Protein AF-A0A3D3LBK2-F1 (afdb_monomer_lite)

Foldseek 3Di:
DPPVCVVVPVVLVVDDPVSNVVVVV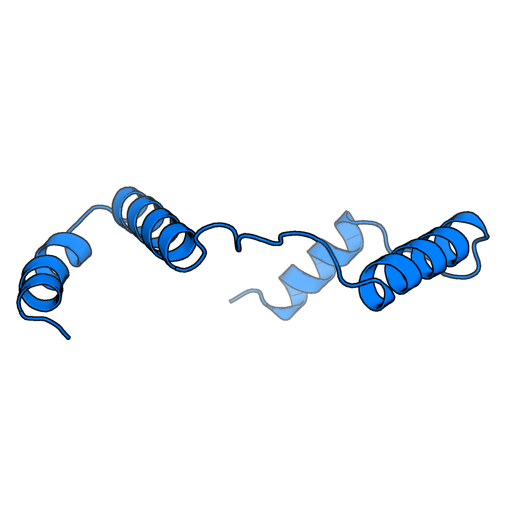VVVVVVCPPPPDPDDDPVRVVVVVVVVVCVVVVVDDDDDPVRVVVVVCVVPVD

Structure (mmCIF, N/CA/C/O backbone):
data_AF-A0A3D3LBK2-F1
#
_entry.id   AF-A0A3D3LBK2-F1
#
loop_
_atom_site.group_PDB
_atom_site.id
_atom_site.type_symbol
_atom_site.label_atom_id
_atom_site.label_alt_id
_atom_site.label_comp_id
_atom_site.label_asym_id
_atom_site.label_entity_id
_atom_site.label_seq_id
_atom_site.pdbx_PDB_ins_code
_atom_site.Cartn_x
_atom_site.Cartn_y
_atom_site.Cartn_z
_atom_site.occupancy
_atom_site.B_iso_or_equiv
_atom_site.auth_seq_id
_atom_site.auth_comp_id
_atom_site.auth_asym_id
_atom_site.auth_atom_id
_atom_site.pdbx_PDB_model_num
ATOM 1 N N . MET A 1 1 ? -1.318 5.100 25.016 1.00 67.62 1 MET A N 1
ATOM 2 C CA . MET A 1 1 ? -2.085 5.842 23.991 1.00 67.62 1 MET A CA 1
ATOM 3 C C . MET A 1 1 ? -2.479 7.188 24.590 1.00 67.62 1 MET A C 1
ATOM 5 O O . MET A 1 1 ? -2.327 7.353 25.792 1.00 67.62 1 MET A O 1
ATOM 9 N N . SER A 1 2 ? -2.904 8.178 23.798 1.00 93.50 2 SER A N 1
ATOM 10 C CA . SER A 1 2 ? -3.514 9.382 24.387 1.00 93.50 2 SER A CA 1
ATOM 11 C C . SER A 1 2 ? -4.909 9.044 24.922 1.00 93.50 2 SER A C 1
ATOM 13 O O . SER A 1 2 ? -5.547 8.119 24.419 1.00 93.50 2 SER A O 1
ATOM 15 N N . THR A 1 3 ? -5.414 9.819 25.885 1.00 93.19 3 THR A N 1
ATOM 16 C CA . THR A 1 3 ? -6.786 9.665 26.404 1.00 93.19 3 THR A CA 1
ATOM 17 C C . THR A 1 3 ? -7.824 9.692 25.278 1.00 93.19 3 THR A C 1
ATOM 19 O O . THR A 1 3 ? -8.773 8.915 25.282 1.00 93.19 3 THR A O 1
ATOM 22 N N . THR A 1 4 ? -7.608 10.531 24.262 1.00 95.19 4 THR A N 1
ATOM 23 C CA . THR A 1 4 ? -8.453 10.589 23.064 1.00 95.19 4 THR A CA 1
ATOM 24 C C . THR A 1 4 ? -8.396 9.295 22.253 1.00 95.19 4 THR A C 1
ATOM 26 O O . THR A 1 4 ? -9.435 8.773 21.865 1.00 95.19 4 THR A O 1
ATOM 29 N N . ALA A 1 5 ? -7.202 8.746 22.013 1.00 93.50 5 ALA A N 1
ATOM 30 C CA . ALA A 1 5 ? -7.057 7.498 21.266 1.00 93.50 5 ALA A CA 1
ATOM 31 C C . ALA A 1 5 ? -7.692 6.308 22.009 1.00 93.50 5 ALA A C 1
ATOM 33 O O . ALA A 1 5 ? -8.306 5.451 21.380 1.00 93.50 5 ALA A O 1
ATOM 34 N N . GLU A 1 6 ? -7.597 6.271 23.341 1.00 95.06 6 GLU A N 1
ATOM 35 C CA . GLU A 1 6 ? -8.237 5.239 24.171 1.00 95.06 6 GLU A CA 1
ATOM 36 C C . GLU A 1 6 ? -9.765 5.338 24.122 1.00 95.06 6 GLU A C 1
ATOM 38 O O . GLU A 1 6 ? -10.439 4.324 23.947 1.00 95.06 6 GLU A O 1
ATOM 43 N N . ALA A 1 7 ? -10.311 6.557 24.182 1.00 96.12 7 ALA A N 1
ATOM 44 C CA . ALA A 1 7 ? -11.749 6.794 24.071 1.00 96.12 7 ALA A CA 1
ATOM 45 C C . ALA A 1 7 ? -12.322 6.420 22.690 1.00 96.12 7 ALA A C 1
ATOM 47 O O . ALA A 1 7 ? -13.481 6.018 22.595 1.00 96.12 7 ALA A O 1
ATOM 48 N N . LEU A 1 8 ? -11.522 6.530 21.623 1.00 95.94 8 LEU A N 1
ATOM 49 C CA . LEU A 1 8 ? -11.936 6.202 20.255 1.00 95.94 8 LEU A CA 1
ATOM 50 C C . LEU A 1 8 ? -11.785 4.715 19.907 1.00 95.94 8 LEU A C 1
ATOM 52 O O . LEU A 1 8 ? -12.475 4.230 19.014 1.00 95.94 8 LEU A O 1
ATOM 56 N N . LEU A 1 9 ? -10.924 3.967 20.600 1.00 95.75 9 LEU A N 1
ATOM 57 C CA . LEU A 1 9 ? -10.612 2.587 20.221 1.00 95.75 9 LEU A CA 1
ATOM 58 C C . LEU A 1 9 ? -11.833 1.656 20.295 1.00 95.75 9 LEU A C 1
ATOM 60 O O . LEU A 1 9 ? -12.132 0.953 19.333 1.00 95.75 9 LEU A O 1
ATOM 64 N N . ALA A 1 10 ? -12.554 1.662 21.418 1.00 96.19 10 ALA A N 1
ATOM 65 C CA . ALA A 1 10 ? -13.728 0.809 21.609 1.00 96.19 10 ALA A CA 1
ATOM 66 C C . ALA A 1 10 ? -14.837 1.040 20.555 1.00 96.19 10 ALA A C 1
ATOM 68 O O . ALA A 1 10 ? -15.280 0.056 19.957 1.00 96.19 10 ALA A O 1
ATOM 69 N N . PRO A 1 11 ? -15.276 2.284 20.266 1.00 97.06 11 PRO A N 1
ATOM 70 C CA . PRO A 1 11 ? -16.278 2.513 19.229 1.00 97.06 11 PRO A CA 1
ATOM 71 C C . PRO A 1 11 ? -15.773 2.174 17.820 1.00 97.06 11 PRO A C 1
ATOM 73 O O . PRO A 1 11 ? -16.541 1.615 17.045 1.00 97.06 11 PRO A O 1
ATOM 76 N N . LEU A 1 12 ? -14.497 2.427 17.492 1.00 97.50 12 LEU A N 1
ATOM 77 C CA . LEU A 1 12 ? -13.927 2.058 16.188 1.00 97.50 12 LEU A CA 1
ATOM 78 C C . LEU A 1 12 ? -13.946 0.544 15.955 1.00 97.50 12 LEU A C 1
ATOM 80 O O . LEU A 1 12 ? -14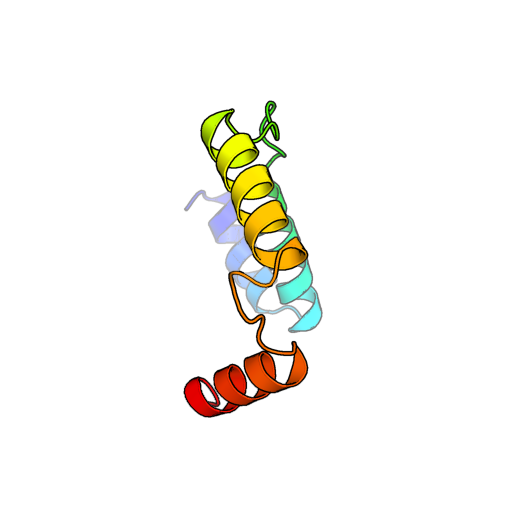.292 0.087 14.869 1.00 97.50 12 LEU A O 1
ATOM 84 N N . LEU A 1 13 ? -13.621 -0.252 16.976 1.00 96.62 13 LEU A N 1
ATOM 85 C CA . LEU A 1 13 ? -13.630 -1.712 16.865 1.00 96.62 13 LEU A CA 1
ATOM 86 C C . LEU A 1 13 ? -15.043 -2.297 16.717 1.00 96.62 13 LEU A C 1
ATOM 88 O O . LEU A 1 13 ? -15.181 -3.386 16.157 1.00 96.62 13 LEU A O 1
ATOM 92 N N . ALA A 1 14 ? -16.077 -1.584 17.169 1.00 97.69 14 ALA A N 1
ATOM 93 C CA . ALA A 1 14 ? -17.477 -1.992 17.044 1.00 97.69 14 ALA A CA 1
ATOM 94 C C . ALA A 1 14 ? -18.097 -1.686 15.666 1.00 97.69 14 ALA A C 1
ATOM 96 O O . ALA A 1 14 ? -19.207 -2.142 15.389 1.00 97.69 14 ALA A O 1
ATOM 97 N N . LEU A 1 15 ? -17.409 -0.923 14.808 1.00 97.62 15 LEU A N 1
ATOM 98 C CA . LEU A 1 15 ? -17.890 -0.607 13.465 1.00 97.62 15 LEU A CA 1
ATOM 99 C 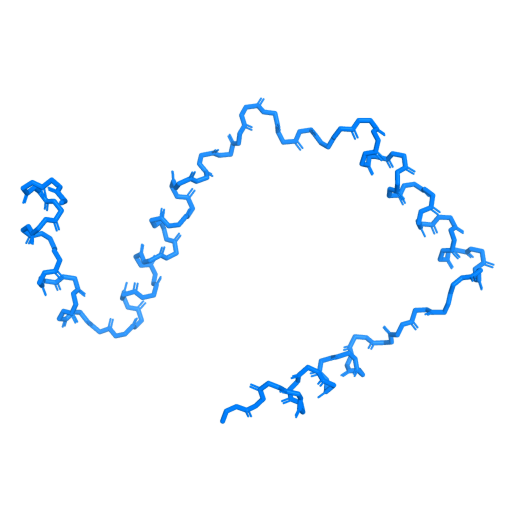C . LEU A 1 15 ? -17.909 -1.844 12.548 1.00 97.62 15 LEU A C 1
ATOM 101 O O . LEU A 1 15 ? -17.133 -2.787 12.758 1.00 97.62 15 LEU A O 1
ATOM 105 N N . PRO A 1 16 ? -18.748 -1.827 11.493 1.00 98.44 16 PRO A N 1
ATOM 106 C CA . PRO A 1 16 ? -18.665 -2.787 10.400 1.00 98.44 16 PRO A CA 1
ATOM 107 C C . PRO A 1 16 ? -17.253 -2.862 9.812 1.00 98.44 16 PRO A C 1
ATOM 109 O O . PRO A 1 16 ? -16.527 -1.871 9.755 1.00 98.44 16 PRO A O 1
ATOM 112 N N . GLU A 1 17 ? -16.870 -4.044 9.332 1.00 96.12 17 GLU A N 1
ATOM 113 C CA .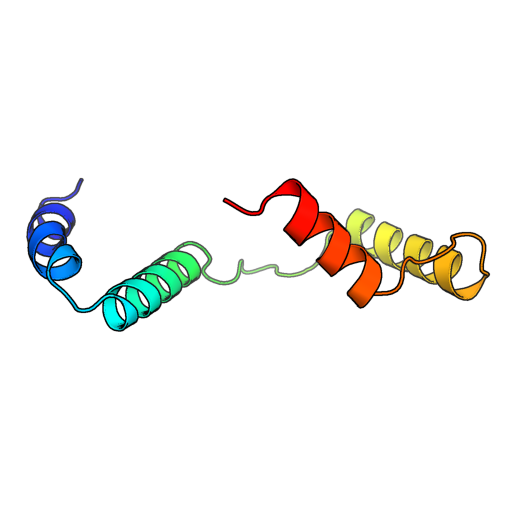 GLU A 1 17 ? -15.521 -4.304 8.818 1.00 96.12 17 GLU A CA 1
ATOM 114 C C . GLU A 1 17 ? -15.085 -3.308 7.736 1.00 96.12 17 GLU A C 1
ATOM 116 O O . GLU A 1 17 ? -13.978 -2.781 7.809 1.00 96.12 17 GLU A O 1
ATOM 121 N N . GLN A 1 18 ? -15.972 -2.999 6.788 1.00 96.69 18 GLN A N 1
ATOM 122 C CA . GLN A 1 18 ? -15.688 -2.073 5.693 1.00 96.69 18 GLN A CA 1
ATOM 123 C C . GLN A 1 18 ? -15.357 -0.656 6.189 1.00 96.69 18 GLN A C 1
ATOM 125 O O . GLN A 1 18 ? -14.422 -0.032 5.688 1.00 96.69 18 GLN A O 1
ATOM 130 N N . ASP A 1 19 ? -16.065 -0.173 7.212 1.00 97.75 19 ASP A N 1
ATOM 131 C CA . ASP A 1 19 ? -15.806 1.143 7.801 1.00 97.75 19 ASP A CA 1
ATOM 132 C C . ASP A 1 19 ? -14.480 1.150 8.567 1.00 97.75 19 ASP A C 1
ATOM 134 O O . ASP A 1 19 ? -13.717 2.114 8.486 1.00 97.75 19 ASP A O 1
ATOM 138 N N . ARG A 1 20 ? -14.160 0.052 9.268 1.00 97.81 20 ARG A N 1
ATOM 139 C CA . ARG A 1 20 ? -12.867 -0.094 9.955 1.00 97.81 20 ARG A CA 1
ATOM 140 C C . ARG A 1 20 ? -11.700 -0.076 8.976 1.00 97.81 20 ARG A C 1
ATOM 142 O O . ARG A 1 20 ? -10.709 0.585 9.265 1.00 97.81 20 ARG A O 1
ATOM 149 N N . LEU A 1 21 ? -11.819 -0.769 7.841 1.00 96.94 21 LEU A N 1
ATOM 150 C CA . LEU A 1 21 ? -10.793 -0.784 6.795 1.00 96.94 21 LEU A CA 1
ATOM 151 C C . LEU A 1 21 ? -10.573 0.616 6.218 1.00 96.94 21 LEU A C 1
ATOM 153 O O . LEU A 1 21 ? -9.452 1.106 6.231 1.00 96.94 21 LEU A O 1
ATOM 157 N N . MET A 1 22 ? -11.648 1.308 5.833 1.00 96.75 22 MET A N 1
ATOM 158 C CA . MET A 1 22 ? -11.560 2.675 5.313 1.00 96.75 22 MET A CA 1
ATOM 159 C C . MET A 1 22 ? -10.890 3.638 6.309 1.00 96.75 22 MET A C 1
ATOM 161 O O . MET A 1 22 ? -10.077 4.477 5.921 1.00 96.75 22 MET A O 1
ATOM 165 N N . ILE A 1 23 ? -11.232 3.546 7.598 1.00 96.62 23 ILE A N 1
ATOM 166 C CA . ILE A 1 23 ? -10.623 4.389 8.636 1.00 96.62 23 ILE A CA 1
ATOM 167 C C . ILE A 1 23 ? -9.153 4.017 8.848 1.00 96.62 23 ILE A C 1
ATOM 169 O O . ILE A 1 23 ? -8.324 4.913 8.996 1.00 96.62 23 ILE A O 1
ATOM 173 N N . ALA A 1 24 ? -8.819 2.724 8.854 1.00 94.94 24 ALA A N 1
ATOM 174 C CA . ALA A 1 24 ? -7.441 2.260 8.970 1.00 94.94 24 ALA A CA 1
ATOM 175 C C . ALA A 1 24 ? -6.579 2.767 7.807 1.00 94.94 24 ALA A C 1
ATOM 177 O O . ALA A 1 24 ? -5.492 3.280 8.061 1.00 94.94 24 ALA A O 1
ATOM 178 N N . ASP A 1 25 ? -7.089 2.714 6.575 1.00 92.44 25 ASP A N 1
ATOM 179 C CA . ASP A 1 25 ? -6.411 3.245 5.389 1.00 92.44 25 ASP A CA 1
ATOM 180 C C . ASP A 1 25 ? -6.173 4.750 5.521 1.00 92.44 25 ASP A C 1
ATOM 182 O O . ASP A 1 25 ? -5.046 5.211 5.379 1.00 92.44 25 ASP A O 1
ATOM 186 N N . ARG A 1 26 ? -7.195 5.526 5.904 1.00 91.69 26 ARG A N 1
ATOM 187 C CA . ARG A 1 26 ? -7.053 6.979 6.110 1.00 91.69 26 ARG A CA 1
ATOM 188 C C . ARG A 1 26 ? -6.070 7.334 7.220 1.00 91.69 26 ARG A C 1
ATOM 190 O O . ARG A 1 26 ? -5.327 8.305 7.097 1.00 91.69 26 ARG A O 1
ATOM 197 N N . LEU A 1 27 ? -6.067 6.572 8.312 1.00 92.25 27 LEU A N 1
ATOM 198 C CA . LEU A 1 27 ? -5.084 6.744 9.376 1.00 92.25 27 LEU A CA 1
ATOM 199 C C . LEU A 1 27 ? -3.683 6.408 8.867 1.00 92.25 27 LEU A C 1
ATOM 201 O O . LEU A 1 27 ? -2.759 7.166 9.141 1.00 92.25 27 LEU A O 1
ATOM 205 N N . HIS A 1 28 ? -3.526 5.329 8.102 1.00 87.94 28 HIS A N 1
ATOM 206 C CA . HIS A 1 28 ? -2.250 4.944 7.510 1.00 87.94 28 HIS A CA 1
ATOM 207 C C . HIS A 1 28 ? -1.730 6.009 6.535 1.00 87.94 28 HIS A C 1
ATOM 209 O O . HIS A 1 28 ? -0.589 6.442 6.673 1.00 87.94 28 HIS A O 1
ATOM 215 N N . GLU A 1 29 ? -2.581 6.509 5.639 1.00 83.81 29 GLU A N 1
ATOM 216 C CA . GLU A 1 29 ? -2.284 7.639 4.752 1.00 83.81 29 GLU A CA 1
ATOM 217 C C . GLU A 1 29 ? -1.864 8.882 5.546 1.00 83.81 29 GLU A C 1
ATOM 219 O O . GLU A 1 29 ? -0.911 9.545 5.169 1.00 83.81 29 GLU A O 1
ATOM 224 N N . SER A 1 30 ? -2.496 9.177 6.689 1.00 84.38 30 SER A N 1
ATOM 225 C CA . SER A 1 30 ? -2.135 10.344 7.514 1.00 84.38 30 SER A CA 1
ATOM 226 C C . SER A 1 30 ? -0.779 10.231 8.218 1.00 84.38 30 SER A C 1
ATOM 228 O O . SER A 1 30 ? -0.170 11.243 8.557 1.00 84.38 30 SER A O 1
ATOM 230 N N . LEU A 1 31 ? -0.283 9.009 8.448 1.00 81.06 31 LEU A N 1
ATOM 231 C CA . LEU A 1 31 ? 1.086 8.799 8.943 1.00 81.06 31 LEU A CA 1
ATOM 232 C C . LEU A 1 31 ? 2.125 9.132 7.868 1.00 81.06 31 LEU A C 1
ATOM 234 O O . LEU A 1 31 ? 3.299 9.348 8.171 1.00 81.06 31 LEU A O 1
ATOM 238 N N . HIS A 1 32 ? 1.667 9.164 6.623 1.00 63.66 32 HIS A N 1
ATOM 239 C CA . HIS A 1 32 ? 2.406 9.498 5.431 1.00 63.66 32 HIS A CA 1
ATOM 240 C C . HIS A 1 32 ? 1.766 10.738 4.801 1.00 63.66 32 HIS A C 1
ATOM 242 O O . HIS A 1 32 ? 1.369 10.699 3.638 1.00 63.66 32 HIS A O 1
ATOM 248 N N . ASP A 1 33 ? 1.672 11.847 5.558 1.00 54.59 33 ASP A N 1
ATOM 249 C CA . ASP A 1 33 ? 1.664 13.176 4.931 1.00 54.59 33 ASP A CA 1
ATOM 250 C C . ASP A 1 33 ? 2.733 13.107 3.843 1.00 54.59 33 ASP A C 1
ATOM 252 O O . ASP A 1 33 ? 3.893 12.842 4.179 1.00 54.59 33 ASP A O 1
ATOM 256 N N . ALA A 1 34 ? 2.326 13.202 2.569 1.00 52.56 34 ALA A N 1
ATOM 257 C CA . ALA A 1 34 ? 3.237 13.050 1.443 1.00 52.56 34 ALA A CA 1
ATOM 258 C C . ALA A 1 34 ? 4.489 13.861 1.782 1.00 52.56 34 ALA A C 1
ATOM 260 O O . ALA A 1 34 ? 4.361 15.068 2.048 1.00 52.56 34 ALA A O 1
ATOM 261 N N . PRO A 1 35 ? 5.657 13.210 1.945 1.00 54.38 35 PRO A N 1
ATOM 262 C CA . PRO A 1 35 ? 6.820 13.907 2.442 1.00 54.38 35 PRO A CA 1
ATOM 263 C C . PRO A 1 35 ? 7.040 15.114 1.528 1.00 54.38 35 PRO A C 1
ATOM 265 O O . PRO A 1 35 ? 6.870 14.992 0.315 1.00 54.38 35 PRO A O 1
ATOM 268 N N . PRO A 1 36 ? 7.441 16.285 2.055 1.00 54.28 36 PRO A N 1
ATOM 269 C CA . PRO A 1 36 ? 7.688 17.468 1.231 1.00 54.28 36 PRO A CA 1
ATOM 270 C C . PRO A 1 36 ? 8.782 17.276 0.158 1.00 54.28 36 PRO A C 1
ATOM 272 O O . PRO A 1 36 ? 9.106 18.230 -0.534 1.00 54.28 36 PRO A O 1
ATOM 275 N N . ASN A 1 37 ? 9.321 16.063 -0.002 1.00 56.66 37 ASN A N 1
ATOM 276 C CA . ASN A 1 37 ? 10.120 15.602 -1.126 1.00 56.66 37 ASN A CA 1
ATOM 277 C C . ASN A 1 37 ? 9.749 14.138 -1.458 1.00 56.66 37 ASN A C 1
ATOM 279 O O . ASN A 1 37 ? 10.424 13.214 -1.010 1.00 56.66 37 ASN A O 1
ATOM 283 N N . ASP A 1 38 ? 8.717 13.933 -2.278 1.00 59.22 38 ASP A N 1
ATOM 284 C CA . ASP A 1 38 ? 8.471 12.677 -3.022 1.00 59.22 38 ASP A CA 1
ATOM 285 C C . ASP A 1 38 ? 9.498 12.451 -4.154 1.00 59.22 38 ASP A C 1
ATOM 287 O O . ASP A 1 38 ? 9.378 11.538 -4.976 1.00 59.22 38 ASP A O 1
ATOM 291 N N . ASP A 1 39 ? 10.540 13.281 -4.220 1.00 72.31 39 ASP A N 1
ATOM 292 C CA . ASP A 1 39 ? 11.616 13.100 -5.172 1.00 72.31 39 ASP A CA 1
ATOM 293 C C . ASP A 1 39 ? 12.450 11.878 -4.785 1.00 72.31 39 ASP A C 1
ATOM 295 O O . ASP A 1 39 ? 13.187 11.868 -3.798 1.00 72.31 39 ASP A O 1
ATOM 299 N N . LEU A 1 40 ? 12.361 10.845 -5.626 1.00 80.31 40 LEU A N 1
ATOM 300 C CA . LEU A 1 40 ? 13.320 9.747 -5.659 1.00 80.31 40 LEU A CA 1
ATOM 301 C C . LEU A 1 40 ? 14.743 10.318 -5.565 1.00 80.31 40 LEU A C 1
ATOM 303 O O . LEU A 1 40 ? 15.083 11.259 -6.295 1.00 80.31 40 LEU A O 1
ATOM 307 N N . SER A 1 41 ? 15.585 9.735 -4.707 1.00 86.94 41 SER A N 1
ATOM 308 C CA . SER A 1 41 ? 16.999 10.112 -4.668 1.00 86.94 41 SER A CA 1
ATOM 309 C C . SER A 1 41 ? 17.638 9.901 -6.043 1.00 86.94 41 SER A C 1
ATOM 311 O O . SER A 1 41 ? 17.180 9.067 -6.830 1.00 86.94 41 SER A O 1
ATOM 313 N N . ASP A 1 42 ? 18.721 10.615 -6.344 1.00 90.44 42 ASP A N 1
ATOM 314 C CA . ASP A 1 42 ? 19.428 10.441 -7.620 1.00 90.44 42 ASP A CA 1
ATOM 315 C C . ASP A 1 42 ? 19.882 8.987 -7.830 1.00 90.44 42 ASP A C 1
ATOM 317 O O . ASP A 1 42 ? 19.849 8.474 -8.946 1.00 90.44 42 ASP A O 1
ATOM 321 N N . GLU A 1 43 ? 20.220 8.280 -6.748 1.00 93.38 43 GLU A N 1
ATOM 322 C CA . GLU A 1 43 ? 20.550 6.853 -6.782 1.00 93.38 43 GLU A CA 1
ATOM 323 C C . GLU A 1 43 ? 19.336 5.976 -7.133 1.00 93.38 43 GLU A C 1
ATOM 325 O O . GLU A 1 43 ? 19.450 5.026 -7.917 1.00 93.38 43 GLU A O 1
ATOM 330 N N . MET A 1 44 ? 18.158 6.296 -6.590 1.00 93.00 44 MET A N 1
ATOM 331 C CA . MET A 1 44 ? 16.913 5.603 -6.926 1.00 93.00 44 MET A CA 1
ATOM 332 C C . MET A 1 44 ? 16.529 5.852 -8.387 1.00 93.00 44 MET A C 1
ATOM 334 O O . MET A 1 44 ? 16.215 4.894 -9.093 1.00 93.00 44 M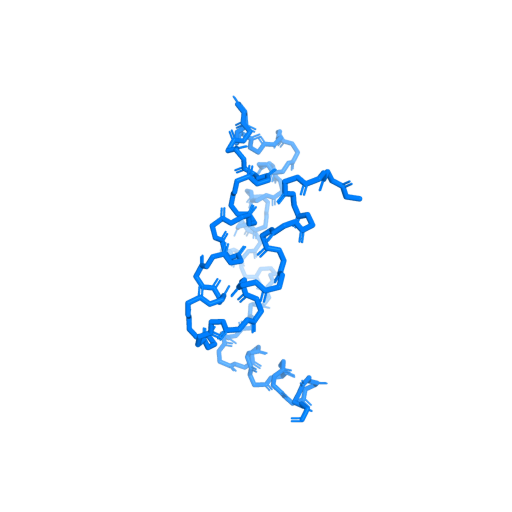ET A O 1
ATOM 338 N N . LYS A 1 45 ? 16.629 7.100 -8.866 1.00 94.44 45 LYS A N 1
ATOM 339 C CA . LYS A 1 45 ? 16.399 7.470 -10.274 1.00 94.44 45 LYS A CA 1
ATOM 340 C C . LYS A 1 45 ? 17.352 6.713 -11.202 1.00 94.44 45 LYS A C 1
ATOM 342 O O . LYS A 1 45 ? 16.896 5.990 -12.083 1.00 94.44 45 LYS A O 1
ATOM 347 N N . ALA A 1 46 ? 18.655 6.749 -10.918 1.00 96.44 46 ALA A N 1
ATOM 348 C CA . ALA A 1 46 ? 19.664 6.017 -11.686 1.00 96.44 46 ALA A CA 1
ATOM 349 C C . ALA A 1 46 ? 19.423 4.498 -11.681 1.00 96.44 46 ALA A C 1
ATOM 351 O O . ALA A 1 46 ? 19.676 3.806 -12.671 1.00 96.44 46 ALA A O 1
ATOM 352 N N . THR A 1 47 ? 18.916 3.956 -10.572 1.00 97.38 47 THR A N 1
ATOM 353 C CA . THR A 1 47 ? 18.537 2.545 -10.492 1.00 97.38 47 THR A CA 1
ATOM 354 C C . THR A 1 47 ? 17.349 2.230 -11.390 1.00 97.38 47 THR A C 1
ATOM 356 O O . THR A 1 47 ? 17.399 1.216 -12.086 1.00 97.38 47 THR A O 1
ATOM 359 N N . LEU A 1 48 ? 16.309 3.068 -11.402 1.00 96.31 48 LEU A N 1
ATOM 360 C CA . LEU A 1 48 ? 15.153 2.882 -12.279 1.00 96.31 48 LEU A CA 1
ATOM 361 C C . LEU A 1 48 ? 15.556 2.960 -13.752 1.00 96.31 48 LEU A C 1
ATOM 363 O O . LEU A 1 48 ? 15.233 2.036 -14.494 1.00 96.31 48 LEU A O 1
ATOM 367 N N . ASP A 1 49 ? 16.338 3.968 -14.143 1.00 97.38 49 ASP A N 1
ATOM 368 C CA . ASP A 1 49 ? 16.821 4.128 -15.520 1.00 97.38 49 ASP A CA 1
ATOM 369 C C . ASP A 1 49 ? 17.627 2.908 -15.973 1.00 97.38 49 ASP A C 1
ATOM 371 O O . ASP A 1 49 ? 17.391 2.337 -17.041 1.00 97.38 49 ASP A O 1
ATOM 375 N N . ARG A 1 50 ? 18.548 2.437 -15.121 1.00 97.75 50 ARG A N 1
ATOM 376 C CA . ARG A 1 50 ? 19.321 1.225 -15.402 1.00 97.75 50 ARG A CA 1
ATOM 377 C C . ARG A 1 50 ? 18.408 0.012 -15.545 1.00 97.75 50 ARG A C 1
ATOM 379 O O . ARG A 1 50 ? 18.570 -0.747 -16.492 1.00 97.75 50 ARG A O 1
ATOM 386 N N . ARG A 1 51 ? 17.474 -0.205 -14.614 1.00 97.12 51 ARG A N 1
ATOM 387 C CA . ARG A 1 51 ? 16.560 -1.362 -14.639 1.00 97.12 51 ARG A CA 1
ATOM 388 C C . ARG A 1 51 ? 15.662 -1.342 -15.868 1.00 97.12 51 ARG A C 1
ATOM 390 O O . ARG A 1 51 ? 15.453 -2.392 -16.465 1.00 97.12 51 ARG A O 1
ATOM 397 N N . TRP A 1 52 ? 15.191 -0.168 -16.264 1.00 97.69 52 TRP A N 1
ATOM 398 C CA . TRP A 1 52 ? 14.403 0.008 -17.473 1.00 97.69 52 TRP A CA 1
ATOM 399 C C . TRP A 1 52 ? 15.200 -0.381 -18.722 1.00 97.69 52 TRP A C 1
ATOM 401 O O . TRP A 1 52 ? 14.752 -1.226 -19.492 1.00 97.69 52 TRP A O 1
ATOM 411 N N . ALA A 1 53 ? 16.437 0.108 -18.855 1.00 97.94 53 ALA A N 1
ATOM 412 C CA . ALA A 1 53 ? 17.318 -0.270 -19.960 1.00 97.94 53 ALA A CA 1
ATOM 413 C C . ALA A 1 53 ? 17.641 -1.780 -19.982 1.00 97.94 53 ALA A C 1
ATOM 415 O O . ALA A 1 53 ? 17.747 -2.387 -21.050 1.00 97.94 53 ALA A O 1
ATOM 416 N N . GLU A 1 54 ? 17.784 -2.423 -18.816 1.00 98.06 54 GLU A N 1
ATOM 417 C CA . GLU A 1 54 ? 17.955 -3.882 -18.726 1.00 98.06 54 GLU A CA 1
ATOM 418 C C . GLU A 1 54 ? 16.729 -4.641 -19.263 1.00 98.06 54 GLU A C 1
ATOM 420 O O . GLU A 1 54 ? 16.899 -5.674 -19.912 1.00 98.06 54 GLU A O 1
ATOM 425 N N . ILE A 1 55 ? 15.518 -4.128 -19.020 1.00 97.50 55 ILE A N 1
ATOM 426 C CA . ILE A 1 55 ? 14.261 -4.705 -19.521 1.00 97.50 55 ILE A CA 1
ATOM 427 C C . ILE A 1 55 ? 14.143 -4.491 -21.033 1.00 97.50 55 ILE A C 1
ATOM 429 O O . ILE A 1 55 ? 13.933 -5.454 -21.766 1.00 97.50 55 ILE A O 1
ATOM 433 N N . GLU A 1 56 ? 14.325 -3.259 -21.517 1.00 97.38 56 GLU A N 1
ATOM 434 C CA . GLU A 1 56 ? 14.201 -2.926 -22.945 1.00 97.38 56 GLU A CA 1
ATOM 435 C C . GLU A 1 56 ? 15.226 -3.659 -23.814 1.00 97.38 56 GLU A C 1
ATOM 437 O O . GLU A 1 56 ? 14.917 -4.087 -24.924 1.00 97.38 56 GLU A O 1
ATOM 442 N N . SER A 1 57 ? 16.445 -3.845 -23.301 1.00 97.38 57 SER A N 1
ATOM 443 C CA . SER A 1 57 ? 17.488 -4.605 -24.000 1.00 97.38 57 SER A CA 1
ATOM 444 C C . SER A 1 57 ? 17.279 -6.122 -23.962 1.00 97.38 57 SER A C 1
ATOM 446 O O . SER A 1 57 ? 18.026 -6.848 -24.617 1.00 97.38 57 SER A O 1
ATOM 448 N N . GLY A 1 58 ? 16.315 -6.622 -23.181 1.00 96.44 58 GLY A N 1
ATOM 449 C CA . GLY A 1 58 ? 16.118 -8.055 -22.951 1.00 96.44 58 GLY A CA 1
ATOM 450 C C . GLY A 1 58 ? 17.233 -8.707 -22.126 1.00 96.44 58 GLY A C 1
ATOM 451 O O . GLY A 1 58 ? 17.325 -9.931 -22.074 1.00 96.44 58 GLY A O 1
ATOM 452 N N . LYS A 1 59 ? 18.091 -7.911 -21.470 1.00 97.44 59 LYS A N 1
ATOM 453 C CA . LYS A 1 59 ? 19.136 -8.413 -20.563 1.00 97.44 59 LYS A CA 1
ATOM 454 C C . LYS A 1 59 ? 18.532 -9.121 -19.347 1.00 97.44 59 LYS A C 1
ATOM 456 O O . LYS A 1 59 ? 19.182 -9.982 -18.756 1.00 97.44 59 LYS A O 1
ATOM 461 N N . VAL A 1 60 ? 17.311 -8.750 -18.965 1.00 96.94 60 VAL A N 1
ATOM 462 C CA . VAL A 1 60 ? 16.520 -9.447 -17.948 1.00 96.94 60 VAL A CA 1
ATOM 463 C C . VAL A 1 60 ? 15.227 -9.981 -18.551 1.00 96.94 60 VAL A C 1
ATOM 465 O O . VAL A 1 60 ? 14.583 -9.317 -19.359 1.00 96.94 60 VAL A O 1
ATOM 468 N N . GLU A 1 61 ? 14.830 -11.179 -18.128 1.00 95.31 61 GLU A N 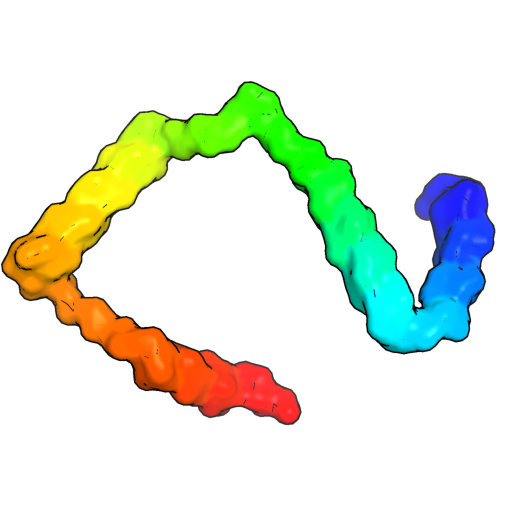1
ATOM 469 C CA . GLU A 1 61 ? 13.541 -11.769 -18.482 1.00 95.31 61 GLU A CA 1
ATOM 470 C C . GLU A 1 61 ? 12.511 -11.416 -17.403 1.00 95.31 61 GLU A C 1
ATOM 472 O O . GLU A 1 61 ? 12.611 -11.844 -16.249 1.00 95.31 61 GLU A O 1
ATOM 477 N N . CYS A 1 62 ? 11.525 -10.597 -17.768 1.00 95.12 62 CYS A N 1
ATOM 478 C CA . CYS A 1 62 ? 10.422 -10.258 -16.878 1.00 95.12 62 CYS A CA 1
ATOM 479 C C . CYS A 1 62 ? 9.454 -11.437 -16.747 1.00 95.12 62 CYS A C 1
ATOM 481 O O . CYS A 1 62 ? 9.116 -12.100 -17.725 1.00 95.12 62 CYS A O 1
ATOM 483 N N . ILE A 1 63 ? 8.941 -11.658 -15.538 1.00 94.88 63 ILE A N 1
ATOM 484 C CA . ILE A 1 63 ? 7.890 -12.649 -15.303 1.00 94.88 63 ILE A CA 1
ATOM 485 C C . ILE A 1 63 ? 6.535 -11.979 -15.578 1.00 94.88 63 ILE A C 1
ATOM 487 O O . ILE A 1 63 ? 6.281 -10.907 -15.021 1.00 94.88 63 ILE A O 1
ATOM 491 N N . PRO A 1 64 ? 5.643 -12.589 -16.380 1.00 95.62 64 PRO A N 1
ATOM 492 C CA . PRO A 1 64 ? 4.289 -12.079 -16.562 1.00 95.62 64 PRO A CA 1
ATOM 493 C C . PRO A 1 64 ? 3.554 -11.915 -15.227 1.00 95.62 64 PRO A C 1
ATOM 495 O O . PRO A 1 64 ? 3.660 -12.771 -14.345 1.00 95.62 64 PRO A O 1
ATOM 498 N N . HIS A 1 65 ? 2.775 -10.838 -15.098 1.00 92.44 65 HIS A N 1
ATOM 499 C CA . HIS A 1 65 ? 2.060 -10.492 -13.864 1.00 92.44 65 HIS A CA 1
ATOM 500 C C . HIS A 1 65 ? 1.255 -11.668 -13.290 1.00 92.44 65 HIS A C 1
ATOM 502 O O . HIS A 1 65 ? 1.408 -12.002 -12.116 1.00 92.44 65 HIS A O 1
ATOM 508 N N . GLU A 1 66 ? 0.468 -12.344 -14.130 1.00 96.56 66 GLU A N 1
ATOM 509 C CA . GLU A 1 66 ? -0.376 -13.469 -13.709 1.00 96.56 66 GLU A CA 1
ATOM 510 C C . GLU A 1 66 ? 0.431 -14.603 -13.067 1.00 96.56 66 GLU A C 1
ATOM 512 O O . GLU A 1 66 ? 0.044 -15.139 -12.029 1.00 96.56 66 GLU A O 1
ATOM 517 N N . VAL A 1 67 ? 1.610 -14.902 -13.623 1.00 97.00 67 VAL A N 1
ATOM 518 C CA . VAL A 1 67 ? 2.512 -15.944 -13.113 1.00 97.00 67 VAL A CA 1
ATOM 519 C C . VAL A 1 67 ? 3.097 -15.544 -11.755 1.00 97.00 67 VAL A C 1
ATOM 521 O O . VAL A 1 67 ? 3.258 -16.388 -10.872 1.00 97.00 67 VAL A O 1
ATOM 524 N N . VAL A 1 68 ? 3.419 -14.260 -11.553 1.00 95.75 68 VAL A N 1
ATOM 525 C CA . VAL A 1 68 ? 3.873 -13.758 -10.243 1.00 95.75 68 VAL A CA 1
ATOM 526 C C . VAL A 1 68 ? 2.753 -13.873 -9.210 1.00 95.75 68 VAL A C 1
ATOM 528 O O . VAL A 1 68 ? 2.986 -14.373 -8.108 1.00 95.75 68 VAL A O 1
ATOM 531 N N . MET A 1 69 ? 1.536 -13.458 -9.562 1.00 95.12 69 MET A N 1
ATOM 532 C CA . MET A 1 69 ? 0.395 -13.486 -8.647 1.00 95.12 69 MET A CA 1
ATOM 533 C C . MET A 1 69 ? -0.011 -14.908 -8.264 1.00 95.12 69 MET A C 1
ATOM 535 O O . MET A 1 69 ? -0.304 -15.161 -7.096 1.00 95.12 69 MET A O 1
ATOM 539 N N . GLU A 1 70 ? 0.015 -15.852 -9.204 1.00 95.88 70 GLU A N 1
ATOM 540 C CA . GLU A 1 70 ? -0.208 -17.271 -8.918 1.00 95.88 70 GLU A CA 1
ATOM 541 C C . GLU A 1 70 ? 0.795 -17.800 -7.882 1.00 95.88 70 GLU A C 1
ATOM 543 O O . GLU A 1 70 ? 0.395 -18.387 -6.875 1.00 95.88 70 GLU A O 1
ATOM 548 N N . LYS A 1 71 ? 2.092 -17.510 -8.061 1.00 94.88 71 LYS A N 1
ATOM 549 C CA . LYS A 1 71 ? 3.144 -17.910 -7.112 1.00 94.88 71 LYS A CA 1
ATOM 550 C C . LYS A 1 71 ? 2.946 -17.302 -5.724 1.00 94.88 71 LYS A C 1
ATOM 552 O O . LYS A 1 71 ? 3.170 -17.985 -4.726 1.00 94.88 71 LYS A O 1
ATOM 557 N N . LEU A 1 72 ? 2.542 -16.033 -5.648 1.00 95.31 72 LEU A N 1
ATOM 558 C CA . LEU A 1 72 ? 2.270 -15.364 -4.373 1.00 95.31 72 LEU A CA 1
ATOM 559 C C . LEU A 1 72 ? 1.087 -16.007 -3.650 1.00 95.31 72 LEU A C 1
ATOM 561 O O . LEU A 1 72 ? 1.207 -16.329 -2.470 1.00 95.31 72 LEU A O 1
ATOM 565 N N . ARG A 1 73 ? -0.018 -16.265 -4.360 1.00 94.88 73 ARG A N 1
ATOM 566 C CA . ARG A 1 73 ? -1.180 -16.962 -3.791 1.00 94.88 73 ARG A CA 1
ATOM 567 C C . ARG A 1 73 ? -0.799 -18.355 -3.301 1.00 94.88 73 ARG A C 1
ATOM 569 O O . ARG A 1 73 ? -1.104 -18.688 -2.169 1.00 94.88 73 ARG A O 1
ATOM 576 N N . ALA A 1 74 ? -0.066 -19.136 -4.094 1.00 94.19 74 ALA A N 1
ATOM 577 C CA . ALA A 1 74 ? 0.372 -20.472 -3.686 1.00 94.19 74 ALA A CA 1
ATOM 578 C C . ALA A 1 74 ? 1.265 -20.461 -2.430 1.00 94.19 74 ALA A C 1
ATOM 580 O O . ALA A 1 74 ? 1.235 -21.400 -1.641 1.00 94.19 74 ALA A O 1
ATOM 581 N N . ARG A 1 75 ? 2.069 -19.406 -2.241 1.00 94.44 75 ARG A N 1
ATOM 582 C CA . ARG A 1 75 ? 3.004 -19.282 -1.115 1.00 94.44 75 ARG A CA 1
ATOM 583 C C . ARG A 1 75 ? 2.363 -18.751 0.169 1.00 94.44 75 ARG A C 1
ATOM 585 O O . ARG A 1 75 ? 2.843 -19.087 1.248 1.00 94.44 75 ARG A O 1
ATOM 592 N N . TYR A 1 76 ? 1.348 -17.900 0.049 1.00 93.38 76 TYR A N 1
ATOM 593 C CA . TYR A 1 76 ? 0.769 -17.150 1.168 1.00 93.38 76 TYR A CA 1
ATOM 594 C C . TYR A 1 76 ? -0.739 -17.360 1.346 1.00 93.38 76 TYR A C 1
ATOM 596 O O . TYR A 1 76 ? -1.346 -16.654 2.147 1.00 93.38 76 TYR A O 1
ATOM 604 N N . ALA A 1 77 ? -1.356 -18.293 0.618 1.00 69.50 77 ALA A N 1
ATOM 605 C CA . ALA A 1 77 ? -2.721 -18.714 0.903 1.00 69.50 77 ALA A CA 1
ATOM 606 C C . ALA A 1 77 ? -2.778 -19.284 2.329 1.00 69.50 77 ALA A C 1
ATOM 608 O O . ALA A 1 77 ? -2.148 -20.302 2.621 1.00 69.50 77 ALA A O 1
ATOM 609 N N . VAL A 1 78 ? -3.494 -18.568 3.198 1.00 55.50 78 VAL A N 1
ATOM 610 C CA . VAL A 1 78 ? -3.956 -19.027 4.514 1.00 55.50 78 VAL A CA 1
ATOM 611 C C . VAL A 1 78 ? -5.242 -19.815 4.323 1.00 55.50 78 VAL A C 1
ATOM 613 O O . VAL A 1 78 ? -6.099 -19.332 3.547 1.00 55.50 78 VAL A O 1
#

Sequence (78 aa):
MSTTAEALLAPLLALPEQDRLMIADRLHESLHDAPPNDDLSDEMKATLDRRWAEIESGKVECIPHEVVMEKLRARYAV

Radius of gyration: 20.68 Å; chains: 1; bounding box: 39×38×50 Å

pLDDT: mean 89.81, std 12.83, range [52.56, 98.44]

Secondary structure (DSSP, 8-state):
--HHHHHHHHHHHTS-HHHHHHHHHHHHHHHT---S-----HHHHHHHHHHHHHHHTTSS-PPPHHHHHHHHHHHH--